Protein AF-A0A838MTB1-F1 (afdb_monomer_lite)

Secondary structure (DSSP, 8-state):
-HHHHHHHHHHHTTSPPPS---B-TTTS-HHHHHHHHHS-GGG--HHHHHHHHHHBTTTB--HHHHHHHHHHHHHHHHTT--SSS-HHHHHHHHHHTTGGGS-HHHHHHHHHHHHHHHHHHHH-TT--HHHHHHHHHHHHHHS----

Struc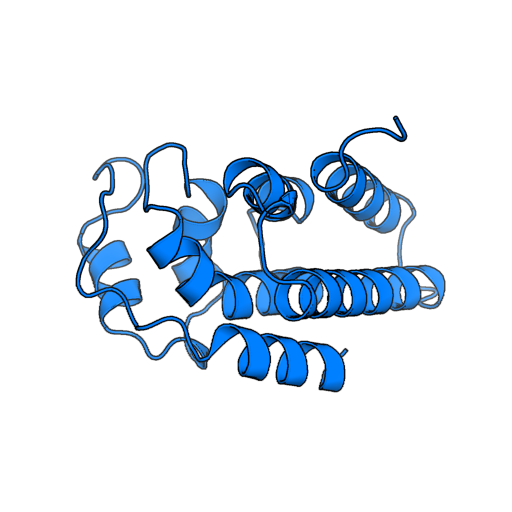ture (mmCIF, N/CA/C/O backbone):
data_AF-A0A838MTB1-F1
#
_entry.id   AF-A0A838MTB1-F1
#
loop_
_atom_site.group_PDB
_atom_site.id
_atom_site.type_symbol
_atom_site.label_atom_id
_atom_site.label_alt_id
_atom_site.label_comp_id
_atom_site.label_asym_id
_atom_site.label_entity_id
_atom_site.label_seq_id
_atom_site.pdbx_PDB_ins_code
_atom_site.Cartn_x
_atom_site.Cartn_y
_atom_site.Cartn_z
_atom_site.occupancy
_atom_site.B_iso_or_equiv
_atom_site.auth_seq_id
_atom_site.auth_comp_id
_atom_site.auth_asym_id
_atom_site.auth_atom_id
_atom_site.pdbx_PDB_model_num
ATOM 1 N N . MET A 1 1 ? -0.013 -2.304 -15.565 1.00 93.38 1 MET A N 1
ATOM 2 C CA . MET A 1 1 ? 0.014 -1.321 -14.461 1.00 93.38 1 MET A CA 1
ATOM 3 C C . MET A 1 1 ? -1.350 -0.706 -14.138 1.00 93.38 1 MET A C 1
ATOM 5 O O . MET A 1 1 ? -1.973 -1.160 -13.193 1.00 93.38 1 MET A O 1
ATOM 9 N N . GLU A 1 2 ? -1.875 0.264 -14.902 1.00 94.94 2 GLU A N 1
ATOM 10 C CA . GLU A 1 2 ? -3.124 0.981 -14.534 1.00 94.94 2 GLU A CA 1
ATOM 11 C C . GLU A 1 2 ? -4.344 0.065 -14.315 1.00 94.94 2 GLU A C 1
ATOM 13 O O . GLU A 1 2 ? -5.117 0.257 -13.379 1.00 94.94 2 GLU A O 1
ATOM 18 N N . GLN A 1 3 ? -4.498 -0.981 -15.134 1.00 96.44 3 GLN A N 1
ATOM 19 C CA . GLN A 1 3 ? -5.565 -1.974 -14.954 1.00 96.44 3 GLN A CA 1
ATOM 20 C C . GLN A 1 3 ? -5.397 -2.785 -13.659 1.00 96.44 3 GLN A C 1
ATOM 22 O O . GLN A 1 3 ? -6.378 -3.009 -12.956 1.00 96.44 3 GLN A O 1
ATOM 27 N N . ALA A 1 4 ? -4.166 -3.181 -13.318 1.00 97.19 4 ALA A N 1
ATOM 28 C CA . ALA A 1 4 ? -3.870 -3.896 -12.077 1.00 97.19 4 ALA A CA 1
ATOM 29 C C . ALA A 1 4 ? -4.112 -3.008 -10.846 1.00 97.19 4 ALA A C 1
ATOM 31 O O . ALA A 1 4 ? -4.694 -3.469 -9.866 1.00 97.19 4 ALA A O 1
ATOM 32 N N . ILE A 1 5 ? -3.760 -1.718 -10.921 1.00 98.19 5 ILE A N 1
ATOM 33 C CA . ILE A 1 5 ? -4.077 -0.733 -9.876 1.00 98.19 5 ILE A CA 1
ATOM 34 C C . ILE A 1 5 ? -5.596 -0.629 -9.706 1.00 98.19 5 ILE A C 1
ATOM 36 O O . ILE A 1 5 ? -6.102 -0.768 -8.596 1.00 98.19 5 ILE A O 1
ATOM 40 N N . GLN A 1 6 ? -6.347 -0.434 -10.790 1.00 98.00 6 GLN A N 1
ATOM 41 C CA . GLN A 1 6 ? -7.806 -0.334 -10.719 1.00 98.00 6 GLN A CA 1
ATOM 42 C C . GLN A 1 6 ? -8.440 -1.599 -10.112 1.00 98.00 6 GLN A C 1
ATOM 44 O O . GLN A 1 6 ? -9.287 -1.486 -9.225 1.00 98.00 6 GLN A O 1
ATOM 49 N N . HIS A 1 7 ? -7.979 -2.785 -10.516 1.00 97.88 7 HIS A N 1
ATOM 50 C CA . HIS A 1 7 ? -8.442 -4.055 -9.958 1.00 97.88 7 HIS A CA 1
ATOM 51 C C . HIS A 1 7 ? -8.131 -4.184 -8.456 1.00 97.88 7 HIS A C 1
ATOM 53 O O . HIS A 1 7 ? -9.010 -4.544 -7.672 1.00 97.88 7 HIS A O 1
ATOM 59 N N . LEU A 1 8 ? -6.923 -3.807 -8.022 1.00 98.06 8 LEU A N 1
ATOM 60 C CA . LEU A 1 8 ? -6.560 -3.758 -6.602 1.00 98.06 8 LEU A CA 1
ATOM 61 C C . LEU A 1 8 ? -7.515 -2.850 -5.814 1.00 98.06 8 LEU A C 1
ATOM 63 O O . LEU A 1 8 ? -7.981 -3.213 -4.731 1.00 98.06 8 LEU A O 1
ATOM 67 N N . TYR A 1 9 ? -7.840 -1.678 -6.361 1.00 98.12 9 TYR A N 1
ATOM 68 C CA . TYR A 1 9 ? -8.778 -0.759 -5.724 1.00 98.12 9 TYR A CA 1
ATOM 69 C C . TYR A 1 9 ? -10.180 -1.353 -5.579 1.00 98.12 9 TYR A C 1
ATOM 71 O O . TYR A 1 9 ? -10.812 -1.127 -4.549 1.00 98.12 9 TYR A O 1
ATOM 79 N N . GLU A 1 10 ? -10.658 -2.101 -6.571 1.00 98.25 10 GLU A N 1
ATOM 80 C CA . GLU A 1 10 ? -11.964 -2.766 -6.539 1.00 98.25 10 GLU A CA 1
ATOM 81 C C . GLU A 1 10 ? -12.021 -3.858 -5.466 1.00 98.25 10 GLU A C 1
ATOM 83 O O . GLU A 1 10 ? -12.934 -3.855 -4.639 1.00 98.25 10 GLU A O 1
ATOM 88 N N . ILE A 1 11 ? -11.018 -4.740 -5.417 1.00 98.25 11 ILE A N 1
ATOM 89 C CA . ILE A 1 11 ? -10.972 -5.851 -4.455 1.00 98.25 11 ILE A CA 1
ATOM 90 C C . ILE A 1 11 ? -10.904 -5.353 -3.005 1.00 98.25 11 ILE A C 1
ATOM 92 O O . ILE A 1 11 ? -11.583 -5.884 -2.119 1.00 98.25 11 ILE A O 1
ATOM 96 N N . PHE A 1 12 ? -10.131 -4.295 -2.753 1.00 97.62 12 PHE A N 1
ATOM 97 C CA . PHE A 1 12 ? -9.970 -3.728 -1.412 1.00 97.62 12 PHE A CA 1
ATOM 98 C C . PHE A 1 12 ? -11.014 -2.652 -1.063 1.00 97.62 12 PHE A C 1
ATOM 100 O O . PHE A 1 12 ? -11.018 -2.163 0.068 1.00 97.62 12 PHE A O 1
ATOM 107 N N . ALA A 1 13 ? -11.940 -2.301 -1.966 1.00 96.94 13 ALA A N 1
ATOM 108 C CA . ALA A 1 13 ? -12.989 -1.305 -1.705 1.00 96.94 13 ALA A CA 1
ATOM 109 C C . ALA A 1 13 ? -13.947 -1.704 -0.569 1.00 96.94 13 ALA A C 1
ATOM 111 O O . ALA A 1 13 ? -14.596 -0.837 0.011 1.00 96.94 13 ALA A O 1
ATOM 112 N N . LYS A 1 14 ? -14.018 -3.001 -0.239 1.00 96.19 14 LYS A N 1
ATOM 113 C CA . LYS A 1 14 ? -14.827 -3.539 0.867 1.00 96.19 14 LYS A CA 1
ATOM 114 C C . LYS A 1 14 ? -14.332 -3.135 2.261 1.00 96.19 14 LYS A C 1
ATOM 116 O O . LYS A 1 14 ? -15.069 -3.311 3.224 1.00 96.19 14 LYS A O 1
ATOM 121 N N . TYR A 1 15 ? -13.096 -2.644 2.383 1.00 96.38 15 TYR A N 1
ATOM 122 C CA . TYR A 1 15 ? -12.557 -2.165 3.654 1.00 96.38 15 TYR A CA 1
ATOM 123 C C . TYR A 1 15 ? -12.956 -0.714 3.884 1.00 96.38 15 TYR A C 1
ATOM 125 O O . TYR A 1 15 ? -12.646 0.162 3.069 1.00 96.38 15 TYR A O 1
ATOM 133 N N . ASP A 1 16 ? -13.633 -0.479 5.005 1.00 94.50 16 ASP A N 1
ATOM 134 C CA . ASP A 1 16 ? -14.108 0.837 5.404 1.00 94.50 16 ASP A CA 1
ATOM 135 C C . ASP A 1 16 ? -12.961 1.766 5.795 1.00 94.50 16 ASP A C 1
ATOM 137 O O . ASP A 1 16 ? -11.909 1.346 6.278 1.00 94.50 16 ASP A O 1
ATOM 141 N N . LYS A 1 17 ? -13.201 3.066 5.624 1.00 95.81 17 LYS A N 1
ATOM 142 C CA . LYS A 1 17 ? -12.294 4.093 6.126 1.00 95.81 17 LYS A CA 1
ATOM 143 C C . LYS A 1 17 ? -12.225 4.014 7.657 1.00 95.81 17 LYS A C 1
ATOM 145 O O . LYS A 1 17 ? -13.282 4.102 8.295 1.00 95.81 17 LYS A O 1
ATOM 150 N N . PRO A 1 18 ? -11.026 3.912 8.257 1.00 95.38 18 PRO A N 1
ATOM 151 C CA . PRO A 1 18 ? -10.905 3.886 9.704 1.00 95.38 18 PRO A CA 1
ATOM 152 C C . PRO A 1 18 ? -11.382 5.210 10.297 1.00 95.38 18 PRO A C 1
ATOM 154 O O . PRO A 1 18 ? -11.152 6.287 9.742 1.00 95.38 18 PRO A O 1
ATOM 157 N N . ARG A 1 19 ? -12.084 5.123 11.430 1.00 94.69 19 ARG A N 1
ATOM 158 C CA . ARG A 1 19 ? -12.483 6.304 12.216 1.00 94.69 19 ARG A CA 1
ATOM 159 C C . ARG A 1 19 ? -11.346 6.795 13.101 1.00 94.69 19 ARG A C 1
ATOM 161 O O . ARG A 1 19 ? -11.276 7.983 13.391 1.00 94.69 19 ARG A O 1
ATOM 168 N N . ASP A 1 20 ? -10.508 5.863 13.530 1.00 96.12 20 ASP A N 1
ATOM 169 C CA . ASP A 1 20 ? -9.315 6.070 14.331 1.00 96.12 20 ASP A CA 1
ATOM 170 C C . ASP A 1 20 ? -8.417 4.827 14.212 1.00 96.12 20 ASP A C 1
ATOM 172 O O . ASP A 1 20 ? -8.906 3.777 13.798 1.00 96.12 20 ASP A O 1
ATOM 176 N N . PHE A 1 21 ? -7.140 4.944 14.580 1.00 95.75 21 PHE A N 1
ATOM 177 C CA . PHE A 1 21 ? -6.200 3.821 14.681 1.00 95.75 21 PHE A CA 1
ATOM 178 C C . PHE A 1 21 ? -5.089 4.104 15.711 1.00 95.75 21 PHE A C 1
ATOM 180 O O . PHE A 1 21 ? -4.743 5.270 15.933 1.00 95.75 21 PHE A O 1
ATOM 187 N N . PRO A 1 22 ? -4.504 3.086 16.371 1.00 93.75 22 PRO A N 1
ATOM 188 C CA . PRO A 1 22 ? -3.432 3.300 17.344 1.00 93.75 22 PRO A CA 1
ATOM 189 C C . PRO A 1 22 ? -2.184 3.894 16.674 1.00 93.75 22 PRO A C 1
ATOM 191 O O . PRO A 1 22 ? -1.832 3.500 15.568 1.00 93.75 22 PRO A O 1
ATOM 194 N N . ALA A 1 23 ? -1.511 4.845 17.324 1.00 94.75 23 ALA A N 1
ATOM 195 C CA . ALA A 1 23 ? -0.266 5.431 16.823 1.00 94.75 23 ALA A CA 1
ATOM 196 C C . ALA A 1 23 ? 0.595 5.980 17.974 1.00 94.75 23 ALA A C 1
ATOM 198 O O . ALA A 1 23 ? 0.072 6.669 18.854 1.00 94.75 23 ALA A O 1
ATOM 199 N N . CYS A 1 24 ? 1.910 5.722 17.970 1.00 92.25 24 CYS A N 1
ATOM 200 C CA . CYS A 1 24 ? 2.835 6.488 18.813 1.00 92.25 24 CYS A CA 1
ATOM 201 C C . CYS A 1 24 ? 2.934 7.919 18.287 1.00 92.25 24 CYS A C 1
ATOM 203 O O . CYS A 1 24 ? 3.319 8.114 17.138 1.00 92.25 24 CYS A O 1
ATOM 205 N N . GLN A 1 25 ? 2.729 8.917 19.149 1.00 89.62 25 GLN A N 1
ATOM 206 C CA . GLN A 1 25 ? 2.925 10.335 18.801 1.00 89.62 25 GLN A CA 1
ATOM 207 C C . GLN A 1 25 ? 4.356 10.667 18.351 1.00 89.62 25 GLN A C 1
ATOM 209 O O . GLN A 1 25 ? 4.582 11.693 17.720 1.00 89.62 25 GLN A O 1
ATOM 214 N N . CYS A 1 26 ? 5.318 9.812 18.708 1.00 88.88 26 CYS A N 1
ATOM 215 C CA . CYS A 1 26 ? 6.710 9.896 18.289 1.00 88.88 26 CYS A CA 1
ATOM 216 C C . CYS A 1 26 ? 6.952 9.471 16.832 1.00 88.88 26 CYS A C 1
ATOM 218 O O . CYS A 1 26 ? 7.925 9.919 16.238 1.00 88.88 26 CYS A O 1
ATOM 220 N N . CYS A 1 27 ? 6.091 8.598 16.307 1.00 89.31 27 CYS A N 1
ATOM 221 C CA . CYS A 1 27 ? 6.184 7.984 14.981 1.00 89.31 27 CYS A CA 1
ATOM 222 C C . CYS A 1 27 ? 5.225 8.641 13.988 1.00 89.31 27 CYS A C 1
ATOM 224 O O . CYS A 1 27 ? 5.548 8.826 12.826 1.00 89.31 27 CYS A O 1
ATOM 226 N N . LEU A 1 28 ? 4.032 9.004 14.461 1.00 94.00 28 LEU A N 1
ATOM 227 C CA . LEU A 1 28 ? 3.019 9.675 13.667 1.00 94.00 28 LEU A CA 1
ATOM 228 C C . LEU A 1 28 ? 2.331 10.711 14.550 1.00 94.00 28 LEU A C 1
ATOM 230 O O . LEU A 1 28 ? 1.610 10.371 15.493 1.00 94.00 28 LEU A O 1
ATOM 234 N N . SER A 1 29 ? 2.567 11.987 14.263 1.00 94.44 29 SER A N 1
ATOM 235 C CA . SER A 1 29 ? 1.951 13.077 15.011 1.00 94.44 29 SER A CA 1
ATOM 236 C C . SER A 1 29 ? 0.430 13.077 14.835 1.00 94.44 29 SER A C 1
ATOM 238 O O . SER A 1 29 ? -0.115 12.604 13.834 1.00 94.44 29 SER A O 1
ATOM 240 N N . GLU A 1 30 ? -0.284 13.697 15.777 1.00 94.62 30 GLU A N 1
ATOM 241 C CA . GLU A 1 30 ? -1.746 13.838 15.686 1.00 94.62 30 GLU A CA 1
ATOM 242 C C . GLU A 1 30 ? -2.188 14.568 14.408 1.00 94.62 30 GLU A C 1
ATOM 244 O O . GLU A 1 30 ? -3.246 14.275 13.855 1.00 94.62 30 GLU A O 1
ATOM 249 N N . ASN A 1 31 ? -1.369 15.495 13.900 1.00 94.88 31 ASN A N 1
ATOM 250 C CA . ASN A 1 31 ? -1.664 16.215 12.663 1.00 94.88 31 ASN A CA 1
ATOM 251 C C . ASN A 1 31 ? -1.529 15.312 11.431 1.00 94.88 31 ASN A C 1
ATOM 253 O O . ASN A 1 31 ? -2.376 15.378 10.542 1.00 94.88 31 ASN A O 1
ATOM 257 N N . GLU A 1 32 ? -0.491 14.477 11.368 1.00 95.75 32 GLU A N 1
ATOM 258 C CA . GLU A 1 32 ? -0.298 13.515 10.273 1.00 95.75 32 GLU A CA 1
ATOM 259 C C . GLU A 1 32 ? -1.400 12.458 10.292 1.00 95.75 32 GLU A C 1
ATOM 261 O O . GLU A 1 32 ? -2.076 12.236 9.286 1.00 95.75 32 GLU A O 1
ATOM 266 N N . LYS A 1 33 ? -1.690 11.904 11.472 1.00 96.94 33 LYS A N 1
ATOM 267 C CA . LYS A 1 33 ? -2.814 10.991 11.674 1.00 96.94 33 LYS A CA 1
ATOM 268 C C . LYS A 1 33 ? -4.145 11.617 11.247 1.00 96.94 33 LYS A C 1
ATOM 270 O O . LYS A 1 33 ? -4.919 10.993 10.521 1.00 96.94 33 LYS A O 1
ATOM 275 N N . ALA A 1 34 ? -4.409 12.867 11.631 1.00 96.12 34 ALA A N 1
ATOM 276 C CA . ALA A 1 34 ? -5.620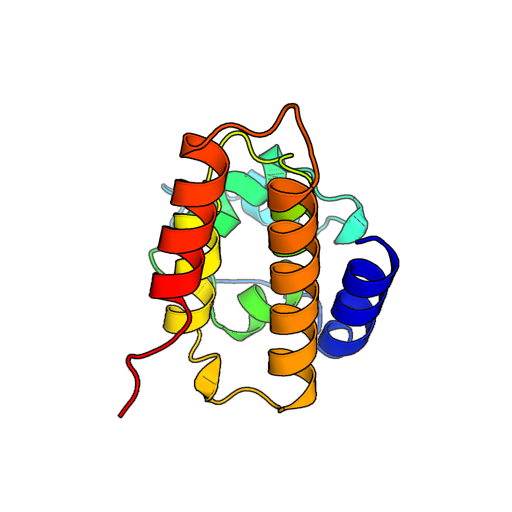 13.573 11.226 1.00 96.12 34 ALA A CA 1
ATOM 277 C C . ALA A 1 34 ? -5.700 13.780 9.707 1.00 96.12 34 ALA A C 1
ATOM 279 O O . ALA A 1 34 ? -6.798 13.711 9.153 1.00 96.12 34 ALA A O 1
ATOM 280 N N . ARG A 1 35 ? -4.580 14.005 9.008 1.00 96.38 35 ARG A N 1
ATOM 281 C CA . ARG A 1 35 ? -4.573 14.084 7.536 1.00 96.38 35 ARG A CA 1
ATOM 282 C C . ARG A 1 35 ? -4.977 12.756 6.909 1.00 96.38 35 ARG A C 1
ATOM 284 O O . ARG A 1 35 ? -5.877 12.748 6.073 1.00 96.38 35 ARG A O 1
ATOM 291 N N . LEU A 1 36 ? -4.422 11.641 7.382 1.00 97.12 36 LEU A N 1
ATOM 292 C CA . LEU A 1 36 ? -4.787 10.300 6.907 1.00 97.12 36 LEU A CA 1
ATOM 293 C C . LEU A 1 36 ? -6.269 9.978 7.159 1.00 97.12 36 LEU A C 1
ATOM 295 O O . LEU A 1 36 ? -6.972 9.489 6.272 1.00 97.12 36 LEU A O 1
ATOM 299 N N . LEU A 1 37 ? -6.774 10.314 8.350 1.00 96.81 37 LEU A N 1
ATOM 300 C CA . LEU A 1 37 ? -8.167 10.075 8.740 1.00 96.81 37 LEU A CA 1
ATOM 301 C C . LEU A 1 37 ? -9.169 11.021 8.069 1.00 96.81 37 LEU A C 1
ATOM 303 O O . LEU A 1 37 ? -10.340 10.673 7.950 1.00 96.81 37 LEU A O 1
ATOM 307 N N . ASN A 1 38 ? -8.770 12.197 7.585 1.00 95.69 38 ASN A N 1
ATOM 308 C CA . ASN A 1 38 ? -9.689 13.146 6.939 1.00 95.69 38 ASN A CA 1
ATOM 309 C C . ASN A 1 38 ? -9.553 13.178 5.411 1.00 95.69 38 ASN A C 1
ATOM 311 O O . ASN A 1 38 ? -10.535 13.456 4.724 1.00 95.69 38 ASN A O 1
ATOM 315 N N . GLY A 1 39 ? -8.397 12.796 4.872 1.00 93.69 39 GLY A N 1
ATOM 316 C CA . GLY A 1 39 ? -8.123 12.761 3.440 1.00 93.69 39 GLY A CA 1
ATOM 317 C C . GLY A 1 39 ? -9.003 11.777 2.668 1.00 93.69 39 GLY A C 1
ATOM 318 O O . GLY A 1 39 ? -9.521 10.786 3.207 1.00 93.69 39 GLY A O 1
ATOM 319 N N . ARG A 1 40 ? -9.184 12.049 1.372 1.00 95.75 40 ARG A N 1
ATOM 320 C CA . ARG A 1 40 ? -9.682 11.043 0.428 1.00 95.75 40 ARG A CA 1
ATOM 321 C C . ARG A 1 40 ? -8.513 10.135 0.085 1.00 95.75 40 ARG A C 1
ATOM 323 O O . ARG A 1 40 ? -7.461 10.627 -0.290 1.00 95.75 40 ARG A O 1
ATOM 330 N N . LEU A 1 41 ? -8.709 8.822 0.170 1.00 97.12 41 LEU A N 1
ATOM 331 C CA . LEU A 1 41 ? -7.615 7.860 0.020 1.00 97.12 41 LEU A CA 1
ATOM 332 C C . LEU A 1 41 ? -6.800 8.048 -1.270 1.00 97.12 41 LEU A C 1
ATOM 334 O O . LEU A 1 41 ? -5.581 7.986 -1.222 1.00 97.12 41 LEU A O 1
A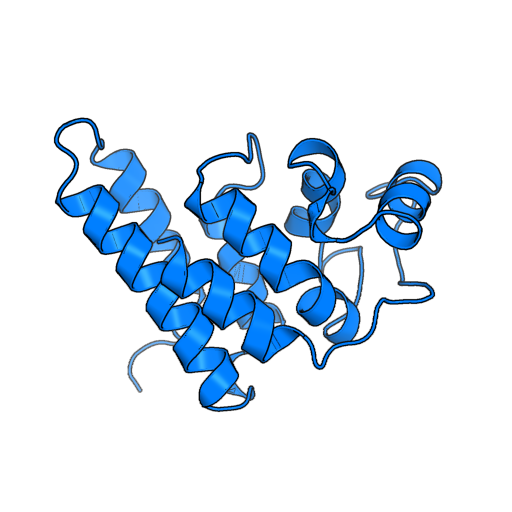TOM 338 N N . LYS A 1 42 ? -7.467 8.307 -2.403 1.00 96.19 42 LYS A N 1
ATOM 339 C CA . LYS A 1 42 ? -6.807 8.518 -3.704 1.00 96.19 42 LYS A CA 1
ATOM 340 C C . LYS A 1 42 ? -5.999 9.819 -3.792 1.00 96.19 42 LYS A C 1
ATOM 342 O O . LYS A 1 42 ? -5.163 9.933 -4.676 1.00 96.19 42 LYS A O 1
ATOM 347 N N . ASP A 1 43 ? -6.254 10.775 -2.901 1.00 97.06 43 ASP A N 1
ATOM 348 C CA . ASP A 1 43 ? -5.584 12.078 -2.897 1.00 97.06 43 ASP A CA 1
ATOM 349 C C . ASP A 1 43 ? -4.401 12.129 -1.922 1.00 97.06 43 ASP A C 1
ATOM 351 O O . ASP A 1 43 ? -3.670 13.114 -1.932 1.00 97.06 43 ASP A O 1
ATOM 355 N N . LEU A 1 44 ? -4.220 11.108 -1.074 1.00 98.06 44 LEU A N 1
ATOM 356 C CA . LEU A 1 44 ? -3.098 11.063 -0.136 1.00 98.06 44 LEU A CA 1
ATOM 357 C C . LEU A 1 44 ? -1.783 10.980 -0.911 1.00 98.06 44 LEU A C 1
ATOM 359 O O . LEU A 1 44 ? -1.621 10.107 -1.775 1.00 98.06 44 LEU A O 1
ATOM 363 N N . SER A 1 45 ? -0.860 11.890 -0.614 1.00 97.81 45 SER A N 1
ATOM 364 C CA . SER A 1 45 ? 0.453 11.916 -1.259 1.00 97.81 45 SER A CA 1
ATOM 365 C C . SER A 1 45 ? 1.391 10.841 -0.696 1.00 97.81 45 SER A C 1
ATOM 367 O O . SER A 1 45 ? 1.128 10.255 0.357 1.00 97.81 45 SER A O 1
ATOM 369 N N . ALA A 1 46 ? 2.505 10.599 -1.395 1.00 97.88 46 ALA A N 1
ATOM 370 C CA . ALA A 1 46 ? 3.590 9.756 -0.897 1.00 97.88 46 ALA A CA 1
ATOM 371 C C . ALA A 1 46 ? 4.114 10.255 0.457 1.00 97.88 46 ALA A C 1
ATOM 373 O O . ALA A 1 46 ? 4.194 9.475 1.399 1.00 97.88 46 ALA A O 1
ATOM 374 N N . ASP A 1 47 ? 4.363 11.561 0.585 1.00 97.12 47 ASP A N 1
ATOM 375 C CA . ASP A 1 47 ? 4.848 12.170 1.830 1.00 97.12 47 ASP A CA 1
ATOM 376 C C . ASP A 1 47 ? 3.862 11.991 2.992 1.00 97.12 47 ASP A C 1
ATOM 378 O O . ASP A 1 47 ? 4.265 11.709 4.115 1.00 97.12 47 ASP A O 1
ATOM 382 N N . GLU A 1 48 ? 2.556 12.122 2.740 1.00 97.38 48 GLU A N 1
ATOM 383 C CA . GLU A 1 48 ? 1.537 11.955 3.783 1.00 97.38 48 GLU A CA 1
ATOM 384 C C . GLU A 1 48 ? 1.404 10.504 4.257 1.00 97.38 48 GLU A C 1
ATOM 386 O O . GLU A 1 48 ? 1.066 10.273 5.417 1.00 97.38 48 GLU A O 1
ATOM 391 N N . LEU A 1 49 ? 1.649 9.531 3.373 1.00 97.62 49 LEU A N 1
ATOM 392 C CA . LEU A 1 49 ? 1.550 8.101 3.679 1.00 97.62 49 LEU A CA 1
ATOM 393 C C . LEU A 1 49 ? 2.870 7.460 4.106 1.00 97.62 49 LEU A C 1
ATOM 395 O O . LEU A 1 49 ? 2.836 6.332 4.591 1.00 97.62 49 LEU A O 1
ATOM 399 N N . SER A 1 50 ? 3.995 8.150 3.931 1.00 97.00 50 SER A N 1
ATOM 400 C CA . SER A 1 50 ? 5.345 7.617 4.123 1.00 97.00 50 SER A CA 1
ATOM 401 C C . SER A 1 50 ? 5.535 7.013 5.519 1.00 97.00 50 SER A C 1
ATOM 403 O O . SER A 1 50 ? 5.739 5.803 5.643 1.00 97.00 50 SER A O 1
ATOM 405 N N . GLU A 1 51 ? 5.334 7.814 6.570 1.00 96.25 51 GLU A N 1
ATOM 406 C CA . GLU A 1 51 ? 5.496 7.366 7.961 1.00 96.25 51 GLU A CA 1
ATOM 407 C C . GLU A 1 51 ? 4.525 6.234 8.314 1.00 96.25 51 GLU A C 1
ATOM 409 O O . GLU A 1 51 ? 4.904 5.227 8.909 1.00 96.25 51 GLU A O 1
ATOM 414 N N . TYR A 1 52 ? 3.267 6.332 7.872 1.00 97.38 52 TYR A N 1
ATOM 415 C CA . TYR A 1 52 ? 2.287 5.270 8.101 1.00 97.38 52 TYR A CA 1
ATOM 416 C C . TYR A 1 52 ? 2.710 3.950 7.441 1.00 97.38 52 TYR A C 1
ATOM 418 O O . TYR A 1 52 ? 2.665 2.899 8.080 1.00 97.38 52 TYR A O 1
ATOM 426 N N . ALA A 1 53 ? 3.124 3.987 6.173 1.00 97.38 53 ALA A N 1
ATOM 427 C CA . ALA A 1 53 ? 3.524 2.802 5.420 1.00 97.38 53 ALA A CA 1
ATOM 428 C C . ALA A 1 53 ? 4.758 2.122 6.031 1.00 97.38 53 ALA A C 1
ATOM 430 O O . ALA A 1 53 ? 4.857 0.891 6.028 1.00 97.38 53 ALA A O 1
ATOM 431 N N . ALA A 1 54 ? 5.675 2.905 6.593 1.00 95.81 54 ALA A N 1
ATOM 432 C CA . ALA A 1 54 ? 6.870 2.382 7.229 1.00 95.81 54 ALA A CA 1
ATOM 433 C C . ALA A 1 54 ? 6.631 1.838 8.642 1.00 95.81 54 ALA A C 1
ATOM 435 O O . ALA A 1 54 ? 7.204 0.802 8.992 1.00 95.81 54 ALA A O 1
ATOM 436 N N . ASP A 1 55 ? 5.744 2.452 9.426 1.00 95.38 55 ASP A N 1
ATOM 437 C CA . ASP A 1 55 ? 5.550 2.112 10.842 1.00 95.38 55 ASP A CA 1
ATOM 438 C C . ASP A 1 55 ? 4.322 1.238 11.134 1.00 95.38 55 ASP A C 1
ATOM 440 O O . ASP A 1 55 ? 4.156 0.759 12.266 1.00 95.38 55 ASP A O 1
ATOM 444 N N . ILE A 1 56 ? 3.501 0.935 10.121 1.00 95.94 56 ILE A N 1
ATOM 445 C CA . ILE A 1 56 ? 2.377 -0.002 10.253 1.00 95.94 56 ILE A CA 1
ATOM 446 C C . ILE A 1 56 ? 2.855 -1.352 10.828 1.00 95.94 56 ILE A C 1
ATOM 448 O O . ILE A 1 56 ? 3.851 -1.930 10.366 1.00 95.94 56 ILE A O 1
ATOM 452 N N . PHE A 1 57 ? 2.171 -1.820 11.879 1.00 94.69 57 PHE A N 1
ATOM 453 C CA . PHE A 1 57 ? 2.490 -2.991 12.723 1.00 94.69 57 PHE A CA 1
ATOM 454 C C . PHE A 1 57 ? 3.699 -2.879 13.662 1.00 94.69 57 PHE A C 1
ATOM 456 O O . PHE A 1 57 ? 4.000 -3.839 14.373 1.00 94.69 57 PHE A O 1
ATOM 463 N N . LEU A 1 58 ? 4.407 -1.750 13.686 1.00 91.06 58 LEU A N 1
ATOM 464 C CA . LEU A 1 58 ? 5.452 -1.489 14.682 1.00 91.06 58 LEU A CA 1
ATOM 465 C C . LEU A 1 58 ? 4.898 -0.615 15.804 1.00 91.06 58 LEU A C 1
ATOM 467 O O . LEU A 1 58 ? 4.908 -0.998 16.973 1.00 91.06 58 LEU A O 1
ATOM 471 N N . THR A 1 59 ? 4.398 0.557 15.427 1.00 92.19 59 THR A N 1
ATOM 472 C CA . THR A 1 59 ? 3.941 1.606 16.349 1.00 92.19 59 THR A CA 1
ATOM 473 C C . THR A 1 59 ? 2.647 2.268 15.883 1.00 92.19 59 THR A C 1
ATOM 475 O O . THR A 1 59 ? 2.095 3.093 16.616 1.00 92.19 59 THR A O 1
ATOM 478 N N . VAL A 1 60 ? 2.160 1.913 14.688 1.00 92.88 60 VAL A N 1
ATOM 479 C CA . VAL A 1 60 ? 0.982 2.494 14.043 1.00 92.88 60 VAL A CA 1
ATOM 480 C C . VAL A 1 60 ? 0.066 1.392 13.508 1.00 92.88 60 VAL A C 1
ATOM 482 O O . VAL A 1 60 ? 0.546 0.404 12.960 1.00 92.88 60 VAL A O 1
ATOM 485 N N . GLY A 1 61 ? -1.244 1.608 13.639 1.00 93.44 61 GLY A N 1
ATOM 486 C CA . GLY A 1 61 ? -2.335 0.891 12.984 1.00 93.44 61 GLY A CA 1
ATOM 487 C C . GLY A 1 61 ? -2.478 -0.597 13.301 1.00 93.44 61 GLY A C 1
ATOM 488 O O . GLY A 1 61 ? -1.645 -1.230 13.947 1.00 93.44 61 GLY A O 1
ATOM 489 N N . GLU A 1 62 ? -3.575 -1.159 12.810 1.00 95.12 62 GLU A N 1
ATOM 490 C CA . GLU A 1 62 ? -3.880 -2.586 12.841 1.00 95.12 62 GLU A CA 1
ATOM 491 C C . GLU A 1 62 ? -4.170 -3.116 11.427 1.00 95.12 62 GLU A C 1
ATOM 493 O O . GLU A 1 62 ? -4.166 -2.383 10.435 1.00 95.12 62 GLU A O 1
ATOM 498 N N . VAL A 1 63 ? -4.437 -4.422 11.308 1.00 95.94 63 VAL A N 1
ATOM 499 C CA . VAL A 1 63 ? -4.622 -5.086 10.003 1.00 95.94 63 VAL A CA 1
ATOM 500 C C . VAL A 1 63 ? -5.799 -4.492 9.224 1.00 95.94 63 VAL A C 1
ATOM 502 O O . VAL A 1 63 ? -5.718 -4.351 8.005 1.00 95.94 63 VAL A O 1
ATOM 505 N N . ALA A 1 64 ? -6.883 -4.116 9.906 1.00 93.88 64 ALA A N 1
ATOM 506 C CA . ALA A 1 64 ? -8.042 -3.501 9.260 1.00 93.88 64 ALA A CA 1
ATOM 507 C C . ALA A 1 64 ? -7.693 -2.141 8.627 1.00 93.88 64 ALA A C 1
ATOM 509 O O . ALA A 1 64 ? -8.067 -1.887 7.480 1.00 93.88 64 ALA A O 1
ATOM 510 N N . ASP A 1 65 ? -6.920 -1.313 9.336 1.00 95.50 65 ASP A N 1
ATOM 511 C CA . ASP A 1 65 ? -6.455 -0.013 8.841 1.00 95.50 65 ASP A CA 1
ATOM 512 C C . ASP A 1 65 ? -5.515 -0.203 7.653 1.00 95.50 65 ASP A C 1
ATOM 514 O O . ASP A 1 65 ? -5.678 0.436 6.610 1.00 95.50 65 ASP A O 1
ATOM 518 N N . PHE A 1 66 ? -4.576 -1.146 7.787 1.00 97.50 66 PHE A N 1
ATOM 519 C CA . PHE A 1 66 ? -3.627 -1.474 6.735 1.00 97.50 66 PHE A CA 1
ATOM 520 C C . PHE A 1 66 ? -4.354 -1.855 5.449 1.00 97.50 66 PHE A C 1
ATOM 522 O O . PHE A 1 66 ? -4.056 -1.294 4.402 1.00 97.50 66 PHE A O 1
ATOM 529 N N . LYS A 1 67 ? -5.364 -2.730 5.512 1.00 97.25 67 LYS A N 1
ATOM 530 C CA . LYS A 1 67 ? -6.130 -3.144 4.326 1.00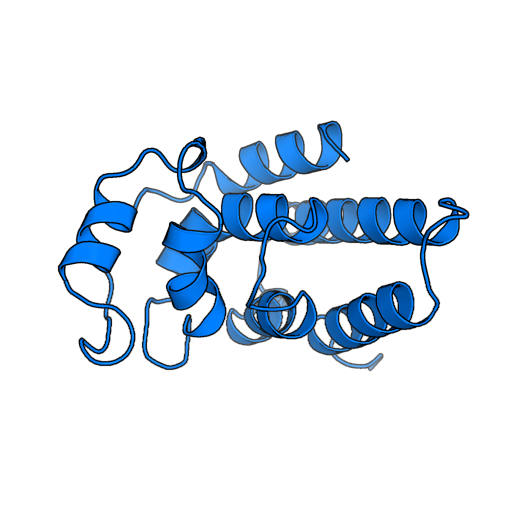 97.25 67 LYS A CA 1
ATOM 531 C C . LYS A 1 67 ? -6.899 -1.999 3.659 1.00 97.25 67 LYS A C 1
ATOM 533 O O . LYS A 1 67 ? -7.073 -2.021 2.439 1.00 97.25 67 LYS A O 1
ATOM 538 N N . TYR A 1 68 ? -7.329 -0.987 4.414 1.00 97.69 68 TYR A N 1
ATOM 539 C CA . TYR A 1 68 ? -7.909 0.221 3.827 1.00 97.69 68 TYR A CA 1
ATOM 540 C C . TYR A 1 68 ? -6.861 1.038 3.057 1.00 97.69 68 TYR A C 1
ATOM 542 O O . TYR A 1 68 ? -7.097 1.404 1.901 1.00 97.69 68 TYR A O 1
ATOM 550 N N . PHE A 1 69 ? -5.702 1.306 3.666 1.00 98.19 69 PHE A N 1
ATOM 551 C CA . PHE A 1 69 ? -4.652 2.128 3.053 1.00 98.19 69 PHE A CA 1
ATOM 552 C C . PHE A 1 69 ? -3.813 1.385 2.003 1.00 98.19 69 PHE A C 1
ATOM 554 O O . PHE A 1 69 ? -3.225 2.028 1.131 1.00 98.19 69 PHE A O 1
ATOM 561 N N . LEU A 1 70 ? -3.810 0.048 2.024 1.00 98.00 70 LEU A N 1
ATOM 562 C CA . LEU A 1 70 ? -2.945 -0.809 1.210 1.00 98.00 70 LEU A CA 1
ATOM 563 C C . LEU A 1 70 ? -3.008 -0.473 -0.275 1.00 98.00 70 LEU A C 1
ATOM 565 O O . LEU A 1 70 ? -1.976 -0.359 -0.925 1.00 98.00 70 LEU A O 1
ATOM 569 N N . ARG A 1 71 ? -4.216 -0.276 -0.813 1.00 97.12 71 ARG A N 1
ATOM 570 C CA . ARG A 1 71 ? -4.403 0.019 -2.240 1.00 97.12 71 ARG A CA 1
ATOM 571 C C . ARG A 1 71 ? -3.701 1.301 -2.686 1.00 97.12 71 ARG A C 1
ATOM 573 O O . ARG A 1 71 ? -3.197 1.351 -3.800 1.00 97.12 71 ARG A O 1
ATOM 580 N N . ARG A 1 72 ? -3.625 2.310 -1.812 1.00 98.50 72 ARG A N 1
ATOM 581 C CA . ARG A 1 72 ? -2.901 3.554 -2.098 1.00 98.50 72 ARG A CA 1
ATOM 582 C C . ARG A 1 72 ? -1.402 3.400 -1.866 1.00 98.50 72 ARG A C 1
ATOM 584 O O . ARG A 1 72 ? -0.631 3.882 -2.681 1.00 98.50 72 ARG A O 1
ATOM 591 N N . ILE A 1 73 ? -1.003 2.701 -0.803 1.00 98.44 73 ILE A N 1
ATOM 592 C CA . ILE A 1 73 ? 0.409 2.409 -0.516 1.00 98.44 73 ILE A CA 1
ATOM 593 C C . ILE A 1 73 ? 1.039 1.659 -1.696 1.00 98.44 73 ILE A C 1
ATOM 595 O O . ILE A 1 73 ? 2.032 2.121 -2.243 1.00 98.44 73 ILE A O 1
ATOM 599 N N . LEU A 1 74 ? 0.423 0.563 -2.150 1.0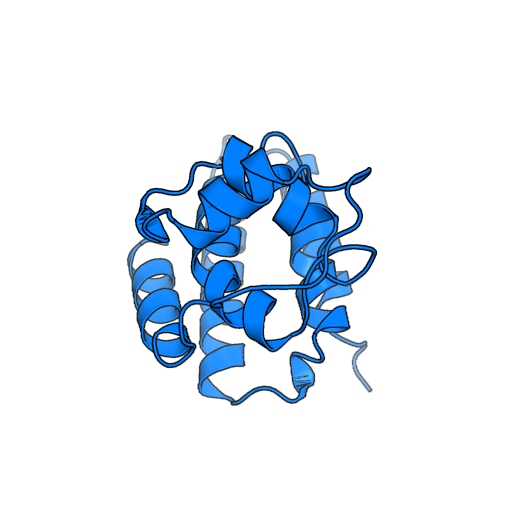0 98.06 74 LEU A N 1
ATOM 600 C CA . LEU A 1 74 ? 0.939 -0.225 -3.270 1.00 98.06 74 LEU A CA 1
ATOM 601 C C . LEU A 1 74 ? 0.950 0.559 -4.584 1.00 98.06 74 LEU A C 1
ATOM 603 O O . LEU A 1 74 ? 1.898 0.418 -5.346 1.00 98.06 74 LEU A O 1
ATOM 607 N N . GLU A 1 75 ? -0.059 1.397 -4.843 1.00 98.44 75 GLU A N 1
ATOM 608 C CA . GLU A 1 75 ? -0.063 2.283 -6.013 1.00 98.44 75 GLU A CA 1
ATOM 609 C C . GLU A 1 75 ? 1.148 3.229 -6.018 1.00 98.44 75 GLU A C 1
ATOM 611 O O . GLU A 1 75 ? 1.833 3.330 -7.032 1.00 98.44 75 GLU A O 1
ATOM 616 N N . ILE A 1 76 ? 1.412 3.903 -4.896 1.00 98.31 76 ILE A N 1
ATOM 617 C CA . ILE A 1 76 ? 2.544 4.831 -4.751 1.00 98.31 76 ILE A CA 1
ATOM 618 C C . ILE A 1 76 ? 3.869 4.067 -4.889 1.00 98.31 76 ILE A C 1
ATOM 620 O O . ILE A 1 76 ? 4.772 4.525 -5.588 1.00 98.31 76 ILE A O 1
ATOM 624 N N . SER A 1 77 ? 3.975 2.876 -4.287 1.00 96.69 77 SER A N 1
ATOM 625 C CA . SER A 1 77 ? 5.171 2.032 -4.380 1.00 96.69 77 SER A CA 1
ATOM 626 C C . SER A 1 77 ? 5.489 1.603 -5.810 1.00 96.69 77 SER A C 1
ATOM 628 O O . SER A 1 77 ? 6.629 1.738 -6.232 1.00 96.69 77 SER A O 1
ATOM 630 N N . VAL A 1 78 ? 4.516 1.105 -6.585 1.00 95.94 78 VAL A N 1
ATOM 631 C CA . VAL A 1 78 ? 4.794 0.641 -7.962 1.00 95.94 78 VAL A CA 1
ATOM 632 C C . VAL A 1 78 ? 5.051 1.781 -8.946 1.00 95.94 78 VAL A C 1
ATOM 634 O O . VAL A 1 78 ? 5.664 1.555 -9.988 1.00 95.94 78 VAL A O 1
ATOM 637 N N . LYS A 1 79 ? 4.598 2.997 -8.622 1.00 95.69 79 LYS A N 1
ATOM 638 C CA . LYS A 1 79 ? 4.901 4.223 -9.374 1.00 95.69 79 LYS A CA 1
ATOM 639 C C . LYS A 1 79 ? 6.233 4.864 -8.965 1.00 95.69 79 LYS A C 1
ATOM 641 O O . LYS A 1 79 ? 6.565 5.920 -9.493 1.00 95.69 79 LYS A O 1
ATOM 646 N N . ASP A 1 80 ? 6.970 4.238 -8.043 1.00 94.12 80 ASP A N 1
ATOM 647 C CA . ASP A 1 80 ? 8.234 4.734 -7.489 1.00 94.12 80 ASP A CA 1
ATOM 648 C C . ASP A 1 80 ? 8.108 6.167 -6.925 1.00 94.12 80 ASP A C 1
ATOM 650 O O . ASP A 1 80 ? 9.019 6.987 -7.018 1.00 94.12 80 ASP A O 1
ATOM 654 N N . GLU A 1 81 ? 6.941 6.487 -6.351 1.00 96.50 81 GLU A N 1
ATOM 655 C CA . GLU A 1 81 ? 6.624 7.822 -5.827 1.00 96.50 81 GLU A CA 1
ATOM 656 C C . GLU A 1 81 ? 7.088 8.013 -4.370 1.00 96.50 81 GLU A C 1
ATOM 658 O O . GLU A 1 81 ? 7.215 9.147 -3.907 1.00 96.50 81 GLU A O 1
ATOM 663 N N . PHE A 1 82 ? 7.356 6.928 -3.635 1.00 96.56 82 PHE A N 1
ATOM 664 C CA . PHE A 1 82 ? 7.956 7.018 -2.304 1.00 96.56 82 PHE A CA 1
ATOM 665 C C . PHE A 1 82 ? 9.440 7.388 -2.398 1.00 96.56 82 PHE A C 1
ATOM 667 O O . PHE A 1 82 ? 10.222 6.705 -3.051 1.00 96.56 82 PHE A O 1
ATOM 674 N N . LEU A 1 83 ? 9.851 8.421 -1.656 1.00 94.56 83 LEU A N 1
ATOM 675 C CA . LEU A 1 83 ? 11.269 8.621 -1.320 1.00 94.56 83 LEU A CA 1
ATOM 676 C C . LEU A 1 83 ? 11.738 7.607 -0.265 1.00 94.56 83 LEU A C 1
ATOM 678 O O . LEU A 1 83 ? 12.883 7.164 -0.271 1.00 94.56 83 LEU A O 1
ATOM 682 N N . TRP A 1 84 ? 10.830 7.275 0.647 1.00 93.12 84 TRP A N 1
ATOM 683 C CA . TRP A 1 84 ? 10.895 6.242 1.672 1.00 93.12 84 TRP A CA 1
ATOM 684 C C . TRP A 1 84 ? 9.438 5.970 2.107 1.00 93.12 84 TRP A C 1
ATOM 686 O O . TRP A 1 84 ? 8.620 6.893 2.010 1.00 93.12 84 TRP A O 1
ATOM 696 N N . PRO A 1 85 ? 9.063 4.771 2.578 1.00 95.06 85 PRO A N 1
ATOM 697 C CA . PRO A 1 85 ? 9.842 3.532 2.600 1.00 95.06 85 PRO A CA 1
ATOM 698 C C . PRO A 1 85 ? 10.119 2.959 1.205 1.00 95.06 85 PRO A C 1
ATOM 700 O O . PRO A 1 85 ? 9.401 3.242 0.248 1.00 95.06 85 PRO A O 1
ATOM 703 N N . ASP A 1 86 ? 11.164 2.139 1.103 1.00 93.38 86 ASP A N 1
ATOM 704 C CA . ASP A 1 86 ? 11.439 1.357 -0.104 1.00 93.38 86 ASP A CA 1
ATOM 705 C C . ASP A 1 86 ? 10.418 0.205 -0.284 1.00 93.38 86 ASP A C 1
ATOM 707 O O . ASP A 1 86 ? 9.650 -0.116 0.639 1.00 93.38 86 ASP A O 1
ATOM 711 N N . PRO A 1 87 ? 10.373 -0.433 -1.470 1.00 92.56 87 PRO A N 1
ATOM 712 C CA . PRO A 1 87 ? 9.454 -1.539 -1.721 1.00 92.56 87 PRO A CA 1
ATOM 713 C C . PRO A 1 87 ? 9.618 -2.716 -0.753 1.00 92.56 87 PRO A C 1
ATOM 715 O O . PRO A 1 87 ? 8.622 -3.352 -0.416 1.00 92.56 87 PRO A O 1
ATOM 718 N N . GLU A 1 88 ? 10.831 -3.001 -0.271 1.00 91.44 88 GLU A N 1
ATOM 719 C CA . GLU A 1 88 ? 11.094 -4.103 0.663 1.00 91.44 88 GLU A CA 1
ATOM 720 C C . GLU A 1 88 ? 10.364 -3.886 1.988 1.00 91.44 88 GLU A C 1
ATOM 722 O O . GLU A 1 88 ? 9.621 -4.758 2.455 1.00 91.44 88 GLU A O 1
ATOM 727 N N . VAL A 1 89 ? 10.493 -2.687 2.556 1.00 93.50 89 VAL A N 1
ATOM 728 C CA . VAL A 1 89 ? 9.794 -2.309 3.783 1.00 93.50 89 VAL A CA 1
ATOM 729 C C . VAL A 1 89 ? 8.283 -2.395 3.590 1.00 93.50 89 VAL A C 1
ATOM 731 O O . VAL A 1 89 ? 7.610 -2.965 4.454 1.00 93.50 89 VAL A O 1
ATOM 734 N N . VAL A 1 90 ? 7.749 -1.901 2.468 1.00 95.12 90 VAL A N 1
ATOM 735 C CA . VAL A 1 90 ? 6.307 -1.955 2.169 1.00 95.12 90 VAL A CA 1
ATOM 736 C C . VAL A 1 90 ? 5.812 -3.396 2.048 1.00 95.12 90 VAL A C 1
ATOM 738 O O . VAL A 1 90 ? 4.820 -3.770 2.677 1.00 95.12 90 VAL A O 1
ATOM 741 N N . LEU A 1 91 ? 6.501 -4.227 1.270 1.00 94.06 91 LEU A N 1
ATOM 742 C CA . LEU A 1 91 ? 6.093 -5.604 1.001 1.00 94.06 91 LEU A CA 1
ATOM 743 C C . LEU A 1 91 ? 6.246 -6.512 2.228 1.00 94.06 91 LEU A C 1
ATOM 745 O O . LEU A 1 91 ? 5.392 -7.371 2.464 1.00 94.06 91 LEU A O 1
ATOM 749 N N . SER A 1 92 ? 7.217 -6.244 3.107 1.00 92.94 92 SER A N 1
ATOM 750 C CA . SER A 1 92 ? 7.319 -6.928 4.405 1.00 92.94 92 SER A CA 1
ATOM 751 C C . SER A 1 92 ? 6.052 -6.781 5.269 1.00 92.94 92 SER A C 1
ATOM 753 O O . SER A 1 92 ? 5.762 -7.637 6.111 1.00 92.94 92 SER A O 1
ATOM 755 N N . LYS A 1 93 ? 5.252 -5.719 5.061 1.00 95.25 93 LYS A N 1
ATOM 756 C CA . LYS A 1 93 ? 3.998 -5.498 5.800 1.00 95.25 93 LYS A CA 1
ATOM 757 C C . LYS A 1 93 ? 2.902 -6.483 5.411 1.00 95.25 93 LYS A C 1
ATOM 759 O O . LYS A 1 93 ? 2.049 -6.767 6.245 1.00 95.25 93 LYS A O 1
ATOM 764 N N . LEU A 1 94 ? 2.932 -7.037 4.196 1.00 95.00 94 LEU A N 1
ATOM 765 C CA . LEU A 1 94 ? 1.974 -8.061 3.766 1.00 95.00 94 LEU A CA 1
ATOM 766 C C . LEU A 1 94 ? 2.105 -9.326 4.623 1.00 95.00 94 LEU A C 1
ATOM 768 O O . LEU A 1 94 ? 1.110 -9.789 5.176 1.00 95.00 94 LEU A O 1
ATOM 772 N N . SER A 1 95 ? 3.332 -9.819 4.824 1.00 91.44 95 SER A N 1
ATOM 773 C CA . SER A 1 95 ? 3.596 -10.954 5.722 1.00 91.44 95 SER A CA 1
ATOM 774 C C . SER A 1 95 ? 3.167 -10.642 7.161 1.00 91.44 95 SER A C 1
ATOM 776 O O . SER A 1 95 ? 2.422 -11.406 7.770 1.00 91.44 95 SER A O 1
ATOM 778 N N . LYS A 1 96 ? 3.515 -9.458 7.689 1.00 92.94 96 LYS A N 1
ATOM 779 C CA . LYS A 1 96 ? 3.090 -9.034 9.041 1.00 92.94 96 LYS A CA 1
ATOM 780 C C . LYS A 1 96 ? 1.570 -8.935 9.207 1.00 92.94 96 LYS A C 1
ATOM 782 O O . LYS A 1 96 ? 1.071 -9.072 10.321 1.00 92.94 96 LYS A O 1
ATOM 787 N N . ALA A 1 97 ? 0.841 -8.703 8.120 1.00 95.00 97 ALA A N 1
ATOM 788 C CA . ALA A 1 97 ? -0.616 -8.649 8.100 1.00 95.00 97 ALA A CA 1
ATOM 789 C C . ALA A 1 97 ? -1.289 -10.019 7.888 1.00 95.00 97 ALA A C 1
ATOM 791 O O . ALA A 1 97 ? -2.516 -10.074 7.728 1.00 95.00 97 ALA A O 1
ATOM 792 N N . GLY A 1 98 ? -0.506 -11.101 7.843 1.00 93.94 98 GLY A N 1
ATOM 793 C CA . GLY A 1 98 ? -0.988 -12.458 7.617 1.00 93.94 98 GLY A CA 1
ATOM 794 C C . GLY A 1 98 ? -1.660 -12.627 6.255 1.00 93.94 98 GLY A C 1
ATOM 795 O O . GLY A 1 98 ? -2.765 -13.177 6.170 1.00 93.94 98 GLY A O 1
ATOM 796 N N . TRP A 1 99 ? -1.073 -12.057 5.192 1.00 94.44 99 TRP A N 1
ATOM 797 C CA . TRP A 1 99 ? -1.690 -12.051 3.861 1.00 94.44 99 TRP A CA 1
ATOM 798 C C . TRP A 1 99 ? -1.943 -13.442 3.275 1.00 94.44 99 TRP A C 1
ATOM 800 O O . TRP A 1 99 ? -2.848 -13.609 2.460 1.00 94.44 99 TRP A O 1
ATOM 810 N N . GLU A 1 100 ? -1.225 -14.461 3.738 1.00 90.75 100 GLU A N 1
ATOM 811 C CA . GLU A 1 100 ? -1.433 -15.863 3.392 1.00 90.75 100 GLU A CA 1
ATOM 812 C C . GLU A 1 100 ? -2.845 -16.346 3.749 1.00 90.75 100 GLU A C 1
ATOM 814 O O . GLU A 1 100 ? -3.395 -17.196 3.047 1.00 90.75 100 GLU A O 1
ATOM 819 N N . ASN A 1 101 ? -3.461 -15.739 4.768 1.00 94.25 101 ASN A N 1
ATOM 820 C CA . ASN A 1 101 ? -4.817 -16.023 5.232 1.00 94.25 101 ASN A CA 1
ATOM 821 C C . ASN A 1 101 ? -5.890 -15.134 4.578 1.00 94.25 101 ASN A C 1
ATOM 823 O O . ASN A 1 101 ? -7.071 -15.218 4.927 1.00 94.25 101 ASN A O 1
ATOM 827 N N . TRP A 1 102 ? -5.508 -14.240 3.665 1.00 95.56 102 TRP A N 1
ATOM 828 C CA . TRP A 1 102 ? -6.461 -13.397 2.948 1.00 95.56 102 TRP A CA 1
ATOM 829 C C . TRP A 1 102 ? -7.227 -14.195 1.890 1.00 95.56 102 TRP A C 1
ATOM 831 O O . TRP A 1 102 ? -6.850 -15.307 1.513 1.00 95.56 102 TRP A O 1
ATOM 841 N N . SER A 1 103 ? -8.331 -13.621 1.407 1.00 97.00 103 SER A N 1
ATOM 842 C CA . SER A 1 103 ? -9.105 -14.246 0.332 1.00 97.00 103 SER A CA 1
ATOM 843 C C . SER A 1 103 ? -8.261 -14.417 -0.931 1.00 97.00 103 SER A C 1
ATOM 845 O O . SER A 1 103 ? -7.312 -13.669 -1.175 1.00 97.00 103 SER A O 1
ATOM 847 N N . GLU A 1 104 ? -8.614 -15.406 -1.749 1.00 96.19 104 GLU A N 1
ATOM 848 C CA . GLU A 1 104 ? -7.916 -15.670 -3.006 1.00 96.19 104 GLU A CA 1
ATOM 849 C C . GLU A 1 104 ? -7.881 -14.430 -3.908 1.00 96.19 104 GLU A C 1
ATOM 851 O O . GLU A 1 104 ? -6.801 -14.047 -4.349 1.00 96.19 104 GLU A O 1
ATOM 856 N N . ASP A 1 105 ? -9.011 -13.734 -4.058 1.00 97.62 105 ASP A N 1
ATOM 857 C CA . ASP A 1 105 ? -9.107 -12.498 -4.845 1.00 97.62 105 ASP A CA 1
ATOM 858 C C . ASP A 1 105 ? -8.144 -11.402 -4.353 1.00 97.62 105 ASP A C 1
ATOM 860 O O . ASP A 1 105 ? -7.518 -10.711 -5.154 1.00 97.62 105 ASP A O 1
ATOM 864 N N . GLU A 1 106 ? -7.982 -11.247 -3.033 1.00 97.75 106 GLU A N 1
ATOM 865 C CA . GLU A 1 106 ? -7.051 -10.267 -2.453 1.00 97.75 106 GLU A CA 1
ATOM 866 C C . GLU A 1 106 ? -5.601 -10.603 -2.771 1.00 97.75 106 GLU A C 1
ATOM 868 O O . GLU A 1 106 ? -4.841 -9.725 -3.183 1.00 97.75 106 GLU A O 1
ATOM 873 N N . ARG A 1 107 ? -5.218 -11.872 -2.594 1.00 96.38 107 ARG A N 1
ATOM 874 C CA . ARG A 1 107 ? -3.853 -12.321 -2.882 1.00 96.38 107 ARG A CA 1
ATOM 875 C C . ARG A 1 107 ? -3.551 -12.199 -4.373 1.00 96.38 107 ARG A C 1
ATOM 877 O O . ARG A 1 107 ? -2.501 -11.671 -4.727 1.00 96.38 107 ARG A O 1
ATOM 884 N N . LEU A 1 108 ? -4.477 -12.612 -5.241 1.00 95.69 108 LEU A N 1
ATOM 885 C CA . LEU A 1 108 ? -4.318 -12.520 -6.694 1.00 95.69 108 LEU A CA 1
ATOM 886 C C . LEU A 1 108 ? -4.192 -11.070 -7.175 1.00 95.69 108 LEU A C 1
ATOM 888 O O . LEU A 1 108 ? -3.333 -10.794 -8.008 1.00 95.69 108 LEU A O 1
ATOM 892 N N . ALA A 1 109 ? -4.976 -10.136 -6.629 1.00 97.69 109 ALA A N 1
ATOM 893 C CA . ALA A 1 109 ? -4.878 -8.725 -7.000 1.00 97.69 109 ALA A CA 1
ATOM 894 C C . ALA A 1 109 ? -3.510 -8.116 -6.646 1.00 97.69 109 ALA A C 1
ATOM 896 O O . ALA A 1 109 ? -2.936 -7.379 -7.449 1.00 97.69 109 ALA A O 1
ATOM 897 N N . VAL A 1 110 ? -2.965 -8.452 -5.471 1.00 96.69 110 VAL A N 1
ATOM 898 C CA . VAL A 1 110 ? -1.613 -8.028 -5.070 1.00 96.69 110 VAL A CA 1
ATOM 899 C C . VAL A 1 110 ? -0.560 -8.678 -5.970 1.00 96.69 110 VAL A C 1
ATOM 901 O O . VAL A 1 110 ? 0.276 -7.973 -6.526 1.00 96.69 110 VAL A O 1
ATOM 904 N N . ILE A 1 111 ? -0.626 -9.997 -6.179 1.00 94.88 111 ILE A N 1
ATOM 905 C CA . ILE A 1 111 ? 0.331 -10.735 -7.021 1.00 94.88 111 ILE A CA 1
ATOM 906 C C . ILE A 1 111 ? 0.356 -10.179 -8.447 1.00 94.88 111 ILE A C 1
ATOM 908 O O . ILE A 1 111 ? 1.438 -9.931 -8.974 1.00 94.88 111 ILE A O 1
ATOM 912 N N . GLN A 1 112 ? -0.808 -9.934 -9.055 1.00 95.62 112 GLN A N 1
ATOM 913 C CA . GLN A 1 112 ? -0.891 -9.384 -10.408 1.00 95.62 112 GLN A CA 1
ATOM 914 C C . GLN A 1 112 ? -0.222 -8.009 -10.498 1.00 95.62 112 GLN A C 1
ATOM 916 O O . GLN A 1 112 ? 0.507 -7.743 -11.452 1.00 95.62 112 GLN A O 1
ATOM 921 N N . LEU A 1 113 ? -0.430 -7.140 -9.502 1.00 97.12 113 LEU A N 1
ATOM 922 C CA . LEU A 1 113 ? 0.202 -5.823 -9.472 1.00 97.12 113 LEU A CA 1
ATOM 923 C C . LEU A 1 113 ? 1.734 -5.929 -9.385 1.00 97.12 113 LEU A C 1
ATOM 925 O O . LEU A 1 113 ? 2.446 -5.232 -10.108 1.00 97.12 113 LEU A O 1
ATOM 929 N N . LEU A 1 114 ? 2.240 -6.816 -8.527 1.00 94.44 114 LEU A N 1
ATOM 930 C CA . LEU A 1 114 ? 3.678 -7.029 -8.355 1.00 94.44 114 LEU A CA 1
ATOM 931 C C . LEU A 1 114 ? 4.319 -7.655 -9.599 1.00 94.44 114 LEU A C 1
ATOM 933 O O . LEU A 1 114 ? 5.403 -7.242 -10.006 1.00 94.44 114 LEU A O 1
ATOM 937 N N . GLN A 1 115 ? 3.639 -8.607 -10.242 1.00 92.56 115 GLN A N 1
ATOM 938 C CA . GLN A 1 115 ? 4.079 -9.195 -11.508 1.00 92.56 115 GLN A CA 1
ATOM 939 C C . GLN A 1 115 ? 4.135 -8.151 -12.625 1.00 92.56 115 GLN A C 1
ATOM 941 O O . GLN A 1 115 ? 5.110 -8.117 -13.374 1.00 92.56 115 GLN A O 1
ATOM 946 N N . ASP A 1 116 ? 3.128 -7.279 -12.727 1.00 95.19 116 ASP A N 1
ATOM 947 C CA . ASP A 1 116 ? 3.126 -6.164 -13.677 1.00 95.19 116 ASP A CA 1
ATOM 948 C C . ASP A 1 116 ? 4.340 -5.248 -13.459 1.00 95.19 116 ASP A C 1
ATOM 950 O O . ASP A 1 116 ? 5.016 -4.908 -14.431 1.00 95.19 116 ASP A O 1
ATOM 954 N N . LYS A 1 117 ? 4.644 -4.880 -12.204 1.00 93.94 117 LYS A N 1
ATOM 955 C CA . LYS A 1 117 ? 5.805 -4.032 -11.883 1.00 93.94 117 LYS A CA 1
ATOM 956 C C . LYS A 1 117 ? 7.123 -4.725 -12.202 1.00 93.94 117 LYS A C 1
ATOM 958 O O . LYS A 1 117 ? 8.002 -4.131 -12.816 1.00 93.94 117 LYS A O 1
ATOM 963 N N . PHE A 1 118 ? 7.256 -5.993 -11.835 1.00 90.81 118 PHE A N 1
ATOM 964 C CA . PHE A 1 118 ? 8.471 -6.749 -12.113 1.00 90.81 118 PHE A CA 1
ATOM 965 C C . PHE A 1 118 ? 8.710 -6.909 -13.621 1.00 90.81 118 PHE A C 1
ATOM 967 O O . PHE A 1 118 ? 9.823 -6.715 -14.105 1.00 90.81 118 PHE A O 1
ATOM 974 N N . ASN A 1 119 ? 7.654 -7.187 -14.389 1.00 91.62 119 ASN A N 1
ATOM 975 C CA . ASN A 1 119 ? 7.731 -7.247 -15.846 1.00 91.62 119 ASN A CA 1
ATOM 976 C C . ASN A 1 119 ? 8.096 -5.891 -16.463 1.00 91.62 119 ASN A C 1
ATOM 978 O O . ASN A 1 119 ? 8.840 -5.862 -17.439 1.00 91.62 119 ASN A O 1
ATOM 982 N N . GLU A 1 120 ? 7.594 -4.780 -15.925 1.00 92.75 120 GLU A N 1
ATOM 983 C CA . GLU A 1 120 ? 7.989 -3.435 -16.358 1.00 92.75 120 GLU A CA 1
ATOM 984 C C . GLU A 1 120 ? 9.500 -3.225 -16.190 1.00 92.75 120 GLU A C 1
ATOM 986 O O . GLU A 1 120 ? 10.171 -2.907 -17.168 1.00 92.75 120 GLU A O 1
ATOM 991 N N . LEU A 1 121 ? 10.044 -3.518 -15.005 1.00 91.75 121 LEU A N 1
ATOM 992 C CA . LEU A 1 121 ? 11.476 -3.374 -14.707 1.00 91.75 121 LEU A CA 1
ATOM 993 C C . LEU A 1 121 ? 12.366 -4.245 -15.603 1.00 91.75 121 LEU A C 1
ATOM 995 O O . LEU A 1 121 ? 13.435 -3.820 -16.028 1.00 91.75 121 LEU A O 1
ATOM 999 N N . LEU A 1 122 ? 11.934 -5.470 -15.919 1.00 90.31 122 LEU A N 1
ATOM 1000 C CA . LEU A 1 122 ? 12.691 -6.360 -16.807 1.00 90.31 122 LEU A CA 1
ATOM 1001 C C . LEU A 1 122 ? 12.706 -5.886 -18.266 1.00 90.31 122 LEU A C 1
ATOM 1003 O O . LEU A 1 122 ? 13.626 -6.229 -19.010 1.00 90.31 122 LEU A O 1
ATOM 1007 N N . ASN A 1 123 ? 11.674 -5.154 -18.692 1.00 91.75 123 ASN A N 1
ATOM 1008 C CA . ASN A 1 123 ? 11.523 -4.698 -20.073 1.00 91.75 123 ASN A CA 1
ATOM 1009 C C . ASN A 1 123 ? 11.961 -3.244 -20.283 1.00 91.75 123 ASN A C 1
ATOM 1011 O O . ASN A 1 123 ? 12.101 -2.828 -21.434 1.00 91.75 123 ASN A O 1
ATOM 1015 N N . ASP A 1 124 ? 12.175 -2.479 -19.214 1.00 90.69 124 ASP A N 1
ATOM 1016 C CA . ASP A 1 124 ? 12.665 -1.110 -19.277 1.00 90.69 124 ASP A CA 1
ATOM 1017 C C . ASP A 1 124 ? 14.205 -1.070 -19.385 1.00 90.69 124 ASP A C 1
ATOM 1019 O O . ASP A 1 124 ? 14.910 -1.412 -18.434 1.00 90.69 124 ASP A O 1
ATOM 1023 N N . PRO A 1 125 ? 14.773 -0.592 -20.510 1.00 82.88 125 PRO A N 1
ATOM 1024 C CA . PRO A 1 125 ? 16.221 -0.477 -20.676 1.00 82.88 125 PRO A CA 1
ATOM 1025 C C . PRO A 1 125 ? 16.888 0.513 -19.711 1.00 82.88 125 PRO A C 1
ATOM 1027 O O . PRO A 1 125 ? 18.116 0.503 -19.598 1.00 82.88 125 PRO A O 1
ATOM 1030 N N . ALA A 1 126 ? 16.119 1.409 -19.082 1.00 88.38 126 ALA A N 1
ATOM 1031 C CA . ALA A 1 126 ? 16.629 2.357 -18.096 1.00 88.38 126 ALA A CA 1
ATOM 1032 C C . ALA A 1 126 ? 16.732 1.759 -16.683 1.00 88.38 126 ALA A C 1
ATOM 1034 O O . ALA A 1 126 ? 17.471 2.308 -15.857 1.00 88.38 126 ALA A O 1
ATOM 1035 N N . SER A 1 127 ? 16.047 0.643 -16.422 1.00 84.94 127 SER A N 1
ATOM 1036 C CA . SER A 1 127 ? 16.063 -0.034 -15.128 1.00 84.94 127 SER A CA 1
ATOM 1037 C C . SER A 1 127 ? 17.452 -0.581 -14.804 1.00 84.94 127 SER A C 1
ATOM 1039 O O . SER A 1 127 ? 18.144 -1.177 -15.638 1.00 84.94 127 SER A O 1
ATOM 1041 N N . ARG A 1 128 ? 17.893 -0.365 -13.565 1.00 81.38 128 ARG A N 1
ATOM 1042 C CA . ARG A 1 128 ? 19.191 -0.829 -13.069 1.00 81.38 128 ARG A CA 1
ATOM 1043 C C . ARG A 1 128 ? 19.028 -2.165 -12.362 1.00 81.38 128 ARG A C 1
ATOM 1045 O O . ARG A 1 128 ? 17.985 -2.476 -11.799 1.00 81.38 128 ARG A O 1
ATOM 1052 N N . GLY A 1 129 ? 20.117 -2.932 -12.301 1.00 74.69 129 GLY A N 1
ATOM 1053 C CA . GLY A 1 129 ? 20.139 -4.179 -11.531 1.00 74.69 129 GLY A CA 1
ATOM 1054 C C . GLY A 1 129 ? 19.777 -3.985 -10.053 1.00 74.69 129 GLY A C 1
ATOM 1055 O O . GLY A 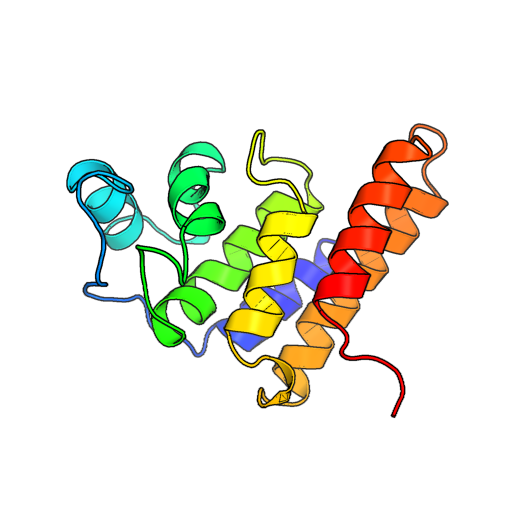1 129 ? 19.161 -4.866 -9.472 1.00 74.69 129 GLY A O 1
ATOM 1056 N N . SER A 1 130 ? 20.092 -2.821 -9.471 1.00 76.94 130 SER A N 1
ATOM 1057 C CA . SER A 1 130 ? 19.692 -2.450 -8.105 1.00 76.94 130 SER A CA 1
ATOM 1058 C C . SER A 1 130 ? 18.182 -2.323 -7.929 1.00 76.94 130 SER A C 1
ATOM 1060 O O . SER A 1 130 ? 17.667 -2.649 -6.867 1.00 76.94 130 SER A O 1
ATOM 1062 N N . ASP A 1 131 ? 17.481 -1.856 -8.961 1.00 80.12 131 ASP A N 1
ATOM 1063 C CA . ASP A 1 131 ? 16.035 -1.649 -8.904 1.00 80.12 131 ASP A CA 1
ATOM 1064 C C . ASP A 1 131 ? 15.352 -3.023 -8.910 1.00 80.12 131 ASP A C 1
ATOM 1066 O O . ASP A 1 131 ? 14.475 -3.302 -8.100 1.00 80.12 131 ASP A O 1
ATOM 1070 N N . ILE A 1 132 ? 15.845 -3.940 -9.747 1.00 82.31 132 ILE A N 1
ATOM 1071 C CA . ILE A 1 132 ? 15.396 -5.337 -9.775 1.00 82.31 132 ILE A CA 1
ATOM 1072 C C . ILE A 1 132 ? 15.689 -6.037 -8.438 1.00 82.31 132 ILE A C 1
ATOM 1074 O O . ILE A 1 132 ? 14.816 -6.728 -7.919 1.00 82.31 132 ILE A O 1
ATOM 1078 N N . ASP A 1 133 ? 16.885 -5.850 -7.870 1.00 82.06 133 ASP A N 1
ATOM 1079 C CA . ASP A 1 133 ? 17.301 -6.465 -6.601 1.00 82.06 133 ASP A CA 1
ATOM 1080 C C . ASP A 1 133 ? 16.373 -6.080 -5.438 1.00 82.06 133 ASP A C 1
ATOM 1082 O O . ASP A 1 133 ? 15.897 -6.955 -4.718 1.00 82.06 133 ASP A O 1
ATOM 1086 N N . GLN A 1 134 ? 16.005 -4.797 -5.325 1.00 83.94 134 GLN A N 1
ATOM 1087 C CA . GLN A 1 134 ? 15.051 -4.332 -4.310 1.00 83.94 134 GLN A CA 1
ATOM 1088 C C . GLN A 1 134 ? 13.701 -5.045 -4.409 1.00 83.94 134 GLN A C 1
ATOM 1090 O O . GLN A 1 134 ? 13.162 -5.494 -3.399 1.00 83.94 134 GLN A O 1
ATOM 1095 N N . TRP A 1 135 ? 13.157 -5.194 -5.619 1.00 86.12 135 TRP A N 1
ATOM 1096 C CA . TRP A 1 135 ? 11.882 -5.887 -5.814 1.00 86.12 135 TRP A CA 1
ATOM 1097 C C . TRP A 1 135 ? 11.992 -7.401 -5.602 1.00 86.12 135 TRP A C 1
ATOM 1099 O O . TRP A 1 135 ? 11.037 -8.013 -5.124 1.00 86.12 135 TRP A O 1
ATOM 1109 N N . VAL A 1 136 ? 13.147 -8.013 -5.886 1.00 84.94 136 VAL A N 1
ATOM 1110 C CA . VAL A 1 136 ? 13.410 -9.423 -5.553 1.00 84.94 136 VAL A CA 1
ATOM 1111 C C . VAL A 1 136 ? 13.439 -9.629 -4.037 1.00 84.94 136 VAL A C 1
ATOM 1113 O O . VAL A 1 136 ? 12.754 -10.527 -3.546 1.00 84.94 136 VAL A O 1
ATOM 1116 N N . CYS A 1 137 ? 14.157 -8.784 -3.291 1.00 84.81 137 CYS A N 1
ATOM 1117 C CA . CYS A 1 137 ? 14.164 -8.810 -1.824 1.00 84.81 137 CYS A CA 1
ATOM 1118 C C . CYS A 1 137 ? 12.750 -8.619 -1.265 1.00 84.81 137 CYS A C 1
ATOM 1120 O O . CYS A 1 137 ? 12.286 -9.407 -0.440 1.00 84.81 137 CYS A O 1
ATOM 1122 N N . ALA A 1 138 ? 12.025 -7.629 -1.786 1.00 83.38 138 ALA A N 1
ATOM 1123 C CA . ALA A 1 138 ? 10.660 -7.328 -1.384 1.00 83.38 138 ALA A CA 1
ATOM 1124 C C . ALA A 1 138 ? 9.712 -8.527 -1.587 1.00 83.38 138 ALA A C 1
ATOM 1126 O O . ALA A 1 138 ? 8.949 -8.874 -0.686 1.00 83.38 138 ALA A O 1
ATOM 1127 N N . LEU A 1 139 ? 9.793 -9.205 -2.738 1.00 82.94 139 LEU A N 1
ATOM 1128 C CA . LEU A 1 139 ? 9.012 -10.415 -3.020 1.00 82.94 139 LEU A CA 1
ATOM 1129 C C . LEU A 1 139 ? 9.394 -11.582 -2.102 1.00 82.94 139 LEU A C 1
ATOM 1131 O O . LEU A 1 139 ? 8.507 -12.299 -1.632 1.00 82.94 139 LEU A O 1
ATOM 1135 N N . GLY A 1 140 ? 10.687 -11.743 -1.806 1.00 79.44 140 GLY A N 1
ATOM 1136 C CA . GLY A 1 140 ? 11.182 -12.745 -0.861 1.00 79.44 140 GLY A CA 1
ATOM 1137 C C . GLY A 1 140 ? 10.615 -12.576 0.552 1.00 79.44 140 GLY A C 1
ATOM 1138 O O . GLY A 1 140 ? 10.396 -13.561 1.245 1.00 79.44 140 GLY A O 1
ATOM 1139 N N . HIS A 1 141 ? 10.295 -11.347 0.966 1.00 73.25 141 HIS A N 1
ATOM 1140 C CA . HIS A 1 141 ? 9.646 -11.084 2.254 1.00 73.25 141 HIS A CA 1
ATOM 1141 C C . HIS A 1 141 ? 8.135 -11.362 2.277 1.00 73.25 141 HIS A C 1
ATOM 1143 O O . HIS A 1 141 ? 7.558 -11.464 3.362 1.00 73.25 141 HIS A O 1
ATOM 1149 N N . CYS A 1 142 ? 7.474 -11.466 1.121 1.00 71.00 142 CYS A N 1
ATOM 1150 C CA . CYS A 1 142 ? 6.039 -11.762 1.049 1.00 71.00 142 CYS A CA 1
ATOM 1151 C C . CYS A 1 142 ? 5.726 -13.252 0.959 1.00 71.00 142 CYS A C 1
ATOM 1153 O O . CYS A 1 142 ? 4.669 -13.682 1.420 1.00 71.00 142 CYS A O 1
ATOM 1155 N N . VAL A 1 143 ? 6.585 -14.027 0.304 1.00 66.00 143 VAL A N 1
ATOM 1156 C CA . VAL A 1 143 ? 6.337 -15.442 0.029 1.00 66.00 143 VAL A CA 1
ATOM 1157 C C . VAL A 1 143 ? 7.079 -16.258 1.082 1.00 66.00 143 VAL A C 1
ATOM 1159 O O . VAL A 1 143 ? 8.304 -16.274 1.085 1.00 66.00 143 VAL A O 1
ATOM 1162 N N . GLU A 1 144 ? 6.355 -16.918 1.991 1.00 57.28 144 GLU A N 1
ATOM 1163 C CA . GLU A 1 144 ? 6.983 -17.929 2.849 1.00 57.28 144 GLU A CA 1
ATOM 1164 C C . GLU A 1 144 ? 7.554 -19.050 1.967 1.00 57.28 144 GLU A C 1
ATOM 1166 O O . GLU A 1 144 ? 6.912 -19.471 1.001 1.00 57.28 144 GLU A O 1
ATOM 1171 N N . ASP A 1 145 ? 8.781 -19.475 2.285 1.00 48.12 145 ASP A N 1
ATOM 1172 C CA . ASP A 1 145 ? 9.557 -20.488 1.564 1.00 48.12 145 ASP A CA 1
ATOM 1173 C C . ASP A 1 145 ? 8.704 -21.680 1.098 1.00 48.12 145 ASP A C 1
ATOM 1175 O O . ASP A 1 145 ? 7.831 -22.169 1.819 1.00 48.12 145 ASP A O 1
ATOM 1179 N N . LEU A 1 146 ? 9.008 -22.173 -0.109 1.00 39.41 146 LEU A N 1
ATOM 1180 C CA . LEU A 1 146 ? 8.469 -23.407 -0.689 1.00 39.41 146 LEU A CA 1
ATOM 1181 C C . LEU A 1 146 ? 8.565 -24.555 0.337 1.00 39.41 146 LEU A C 1
ATOM 1183 O O . LEU A 1 146 ? 9.641 -25.128 0.521 1.00 39.41 146 LEU A O 1
ATOM 1187 N N . THR A 1 147 ? 7.450 -24.879 0.995 1.00 40.16 147 THR A N 1
ATOM 1188 C CA . THR A 1 147 ? 7.314 -26.053 1.875 1.00 40.16 147 THR A CA 1
ATOM 1189 C C . THR A 1 147 ? 6.725 -27.242 1.133 1.00 40.16 147 THR A C 1
ATOM 1191 O O . THR A 1 147 ? 5.875 -27.040 0.235 1.00 40.16 147 THR A O 1
#

Foldseek 3Di:
DVVLLVLLCVVLVPQDQDCAKFADCVQANPVLRVCSNVDDLQPQALVSCASVLQCPPPGIGALSNCSNNVSSVLVCQLVVRHPDDHLQSNLLVCVVSVVVPDDPSNVVSSVVSLVVSLVCLVPDPVRDPVSNVSSVNSVVSNDDDDD

pLDDT: mean 92.08, std 9.65, range [39.41, 98.5]

Sequence (147 aa):
MEQAIQHLYEIFAKYDKPRDFPACQCCLSENEKARLLNGRLKDLSADELSEYAADIFLTVGEVADFKYFLRRILEISVKDEFLWPDPEVVLSKLSKAGWENWSEDERLAVIQLLQDKFNELLNDPASRGSDIDQWVCALGHCVEDLT

Radius of gyration: 14.91 Å; chains: 1; bounding box: 35×42×40 Å